Protein AF-A0A5S9M6S9-F1 (afdb_monomer_lite)

Secondary structure (DSSP, 8-state):
-EEEEEEEE-TTS-EEEEEEEEEEEEETTEEEEEEEEEEESS--HHHHT-----

Radius of gyration: 13.13 Å; chains: 1; bounding box: 29×16×38 Å

Organism: Bacillus safensis (NCBI:txid561879)

Foldseek 3Di:
DDKDWDWDADPVRDIAIKIKDWDFDDDPNDTPDIDIDIGGPDPDVVSRPPPDPD

pLDDT: mean 81.68, std 11.13, range [50.56, 96.88]

Structure (mmCIF, N/CA/C/O backbone):
data_AF-A0A5S9M6S9-F1
#
_entry.id   AF-A0A5S9M6S9-F1
#
loop_
_atom_site.group_PDB
_atom_site.id
_atom_site.type_symbol
_atom_site.label_atom_id
_atom_site.label_alt_id
_atom_site.label_comp_id
_atom_site.label_asym_id
_atom_site.label_entity_id
_atom_site.label_seq_id
_atom_site.pdbx_PDB_ins_code
_atom_site.Cartn_x
_atom_site.Cartn_y
_atom_site.Cartn_z
_atom_site.occupancy
_atom_site.B_iso_or_equiv
_atom_site.auth_seq_id
_atom_site.auth_comp_id
_atom_site.auth_asym_id
_atom_site.auth_atom_id
_atom_site.pdbx_PDB_model_num
ATOM 1 N N . MET A 1 1 ? -6.092 8.824 8.190 1.00 75.69 1 MET A N 1
ATOM 2 C CA . MET A 1 1 ? -5.541 8.695 6.828 1.00 75.69 1 MET A CA 1
ATOM 3 C C . MET A 1 1 ? -4.112 9.175 6.889 1.00 75.69 1 MET A C 1
ATOM 5 O O . MET A 1 1 ? -3.892 10.265 7.406 1.00 75.69 1 MET A O 1
ATOM 9 N N . PHE A 1 2 ? -3.178 8.346 6.446 1.00 85.69 2 PHE A N 1
ATOM 10 C CA . PHE A 1 2 ? -1.763 8.693 6.390 1.00 85.69 2 PHE A CA 1
ATOM 11 C C . PHE A 1 2 ? -1.307 8.626 4.936 1.00 85.69 2 PHE A C 1
ATOM 13 O O . PHE A 1 2 ? -1.717 7.715 4.218 1.00 85.69 2 PHE A O 1
ATOM 20 N N . SER A 1 3 ? -0.491 9.590 4.520 1.00 86.12 3 SER A N 1
ATOM 21 C CA . SER A 1 3 ? 0.053 9.661 3.166 1.00 86.12 3 SER A CA 1
ATOM 22 C C . SER A 1 3 ? 1.562 9.816 3.241 1.00 86.12 3 SER A C 1
ATOM 24 O O . SER A 1 3 ? 2.068 10.624 4.023 1.00 86.12 3 SER A O 1
ATOM 26 N N . PHE A 1 4 ? 2.262 9.030 2.434 1.00 85.75 4 PHE A N 1
ATOM 27 C CA . PHE A 1 4 ? 3.713 8.961 2.401 1.00 85.75 4 PHE A CA 1
ATOM 28 C C . PHE A 1 4 ? 4.176 8.973 0.950 1.00 85.75 4 PHE A C 1
ATOM 30 O O . PHE A 1 4 ? 3.603 8.272 0.119 1.00 85.75 4 PHE A O 1
ATOM 37 N N . THR A 1 5 ? 5.239 9.715 0.666 1.00 88.62 5 THR A N 1
ATOM 38 C CA . THR A 1 5 ? 5.995 9.560 -0.578 1.00 88.62 5 THR A CA 1
ATOM 39 C C . THR A 1 5 ? 7.221 8.723 -0.253 1.00 88.62 5 THR A C 1
ATOM 41 O O . THR A 1 5 ? 7.975 9.061 0.664 1.00 88.62 5 THR A O 1
ATOM 44 N N . VAL A 1 6 ? 7.405 7.616 -0.965 1.00 86.50 6 VAL A N 1
ATOM 45 C CA . VAL A 1 6 ? 8.509 6.680 -0.728 1.00 86.50 6 VAL A CA 1
ATOM 46 C C . VAL A 1 6 ? 9.314 6.472 -2.002 1.00 86.50 6 VAL A C 1
ATOM 48 O O . VAL A 1 6 ? 8.766 6.435 -3.103 1.00 86.50 6 VAL A O 1
ATOM 51 N N . HIS A 1 7 ? 10.630 6.346 -1.837 1.00 88.44 7 HIS A N 1
ATOM 52 C CA . HIS A 1 7 ? 11.523 5.926 -2.907 1.00 88.44 7 HIS A CA 1
ATOM 53 C C . HIS A 1 7 ? 11.564 4.400 -2.943 1.00 88.44 7 HIS A C 1
ATOM 55 O O . HIS A 1 7 ? 11.851 3.769 -1.924 1.00 88.4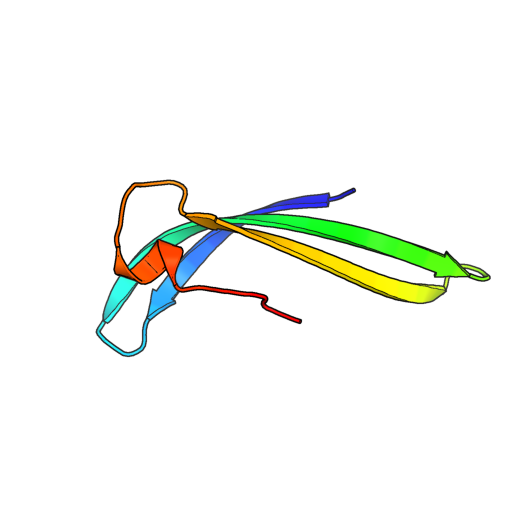4 7 HIS A O 1
ATOM 61 N N . VAL A 1 8 ? 11.282 3.819 -4.104 1.00 85.75 8 VAL A N 1
ATOM 62 C CA . VAL A 1 8 ? 11.321 2.373 -4.328 1.00 85.75 8 VAL A CA 1
ATOM 63 C C . VAL A 1 8 ? 12.414 2.017 -5.318 1.00 85.75 8 VAL A C 1
ATOM 65 O O . VAL A 1 8 ? 12.694 2.769 -6.249 1.00 85.75 8 VAL A O 1
ATOM 68 N N . GLU A 1 9 ? 13.009 0.852 -5.109 1.00 87.25 9 GLU A N 1
ATOM 69 C CA . GLU A 1 9 ? 13.975 0.239 -6.011 1.00 87.25 9 GLU A CA 1
ATOM 70 C C . GLU A 1 9 ? 13.450 -1.152 -6.371 1.00 87.25 9 GLU A C 1
ATOM 72 O O . GLU A 1 9 ? 13.111 -1.956 -5.498 1.00 87.25 9 GLU A O 1
ATOM 77 N N . LEU A 1 10 ? 13.307 -1.408 -7.667 1.00 80.44 10 LEU A N 1
ATOM 78 C CA . LEU A 1 10 ? 12.904 -2.692 -8.212 1.00 80.44 10 LEU A CA 1
ATOM 79 C C . LEU A 1 10 ? 14.123 -3.606 -8.306 1.00 80.44 10 LEU A C 1
ATOM 81 O O . LEU A 1 10 ? 15.251 -3.163 -8.503 1.00 80.44 10 LEU A O 1
ATOM 85 N N . ALA A 1 11 ? 13.887 -4.917 -8.275 1.00 83.00 11 ALA A N 1
ATOM 86 C CA . ALA A 1 11 ? 14.950 -5.902 -8.473 1.00 83.00 11 ALA A CA 1
ATOM 87 C C . ALA A 1 11 ? 15.637 -5.797 -9.853 1.00 83.00 11 ALA A C 1
ATOM 89 O O . ALA A 1 11 ? 16.737 -6.320 -10.020 1.00 83.00 11 ALA A O 1
ATOM 90 N N . SER A 1 12 ? 15.009 -5.135 -10.835 1.00 82.19 12 SER A N 1
ATOM 91 C CA . SER A 1 12 ? 15.621 -4.812 -12.132 1.00 82.19 12 SER A CA 1
ATOM 92 C C . SER A 1 12 ? 16.709 -3.734 -12.043 1.00 82.19 12 SER A C 1
ATOM 94 O O . SER A 1 12 ? 17.471 -3.580 -12.994 1.00 82.19 12 SER A O 1
ATOM 96 N N . GLY A 1 13 ? 16.799 -3.011 -10.921 1.00 82.12 13 GLY A N 1
ATOM 97 C CA . GLY A 1 13 ? 17.665 -1.844 -10.735 1.00 82.12 13 GLY A CA 1
ATOM 98 C C . GLY A 1 13 ? 17.001 -0.513 -11.105 1.00 82.12 13 GLY A C 1
ATOM 99 O O . GLY A 1 13 ? 17.603 0.538 -10.901 1.00 82.12 13 GLY A O 1
ATOM 100 N N . ASP A 1 14 ? 15.768 -0.538 -11.619 1.00 82.19 14 ASP A N 1
ATOM 101 C CA . ASP A 1 14 ? 14.974 0.673 -11.837 1.00 82.19 14 ASP A CA 1
ATOM 102 C C . ASP A 1 14 ? 14.391 1.169 -10.511 1.00 82.19 14 ASP A C 1
ATOM 104 O O . ASP A 1 14 ? 14.067 0.378 -9.625 1.00 82.19 14 ASP A O 1
ATOM 108 N N . GLY A 1 15 ? 14.202 2.476 -10.367 1.00 83.25 15 GLY A N 1
ATOM 109 C CA . GLY A 1 15 ? 13.646 3.052 -9.149 1.00 83.25 15 GLY A CA 1
ATOM 110 C C . GLY A 1 15 ? 12.895 4.345 -9.405 1.00 83.25 15 GLY A C 1
ATOM 111 O O . GLY A 1 15 ? 12.963 4.924 -10.489 1.00 83.25 15 GLY A O 1
ATOM 112 N N . GLY A 1 16 ? 12.157 4.794 -8.398 1.00 86.56 16 GLY A N 1
ATOM 113 C CA . GLY A 1 16 ? 11.432 6.052 -8.480 1.00 86.56 16 GLY A CA 1
ATOM 114 C C . GLY A 1 16 ? 10.579 6.340 -7.258 1.00 86.56 16 GLY A C 1
ATOM 115 O O . GLY A 1 16 ? 10.663 5.663 -6.233 1.00 86.56 16 GLY A O 1
ATOM 116 N N . LEU A 1 17 ? 9.765 7.384 -7.372 1.00 87.25 17 LEU A N 1
ATOM 117 C CA . LEU A 1 17 ? 8.882 7.832 -6.304 1.00 87.25 17 LEU A CA 1
ATOM 118 C C . LEU A 1 17 ? 7.467 7.295 -6.510 1.00 87.25 17 LEU A C 1
ATOM 120 O O . LEU A 1 17 ? 6.896 7.385 -7.601 1.00 87.25 17 LEU A O 1
ATOM 124 N N . ILE A 1 18 ? 6.887 6.784 -5.429 1.00 86.88 18 ILE A N 1
ATOM 125 C CA . ILE A 1 18 ? 5.472 6.427 -5.356 1.00 86.88 18 ILE A CA 1
ATOM 126 C C . ILE A 1 18 ? 4.831 7.131 -4.160 1.00 86.88 18 ILE A C 1
ATOM 128 O O . ILE A 1 18 ? 5.455 7.314 -3.112 1.00 86.88 18 ILE A O 1
ATOM 132 N N . ASP A 1 19 ? 3.569 7.497 -4.321 1.00 87.31 19 ASP A N 1
ATOM 133 C CA . ASP A 1 19 ? 2.712 7.983 -3.255 1.00 87.31 19 ASP A CA 1
ATOM 134 C C . ASP A 1 19 ? 1.871 6.819 -2.724 1.00 87.31 19 ASP A C 1
ATOM 136 O O . ASP A 1 19 ? 1.153 6.150 -3.471 1.00 87.31 19 ASP A O 1
ATOM 140 N N . VAL A 1 20 ? 1.950 6.585 -1.417 1.00 86.44 20 VAL A N 1
ATOM 141 C CA . VAL A 1 20 ? 1.185 5.561 -0.701 1.00 86.44 20 VAL A CA 1
ATOM 142 C C . VAL A 1 20 ? 0.241 6.258 0.264 1.00 86.44 20 VAL A C 1
ATOM 144 O O . VAL A 1 20 ? 0.661 7.031 1.126 1.00 86.44 20 VAL A O 1
ATOM 147 N N . THR A 1 21 ? -1.053 5.982 0.132 1.00 87.69 21 THR A N 1
ATOM 148 C CA . THR A 1 21 ? -2.073 6.420 1.087 1.00 87.69 21 THR A CA 1
ATOM 149 C C . THR A 1 21 ? -2.676 5.208 1.775 1.00 87.69 21 THR A C 1
ATOM 151 O O . THR A 1 21 ? -3.205 4.324 1.109 1.00 87.69 21 THR A O 1
ATOM 154 N N . ALA A 1 22 ? -2.628 5.194 3.107 1.00 88.62 22 ALA A N 1
ATOM 155 C CA . ALA A 1 22 ? -3.176 4.126 3.934 1.00 88.62 22 ALA A CA 1
ATOM 156 C C . ALA A 1 22 ? -4.327 4.637 4.814 1.00 88.62 22 ALA A C 1
ATOM 158 O O . ALA A 1 22 ? -4.247 5.684 5.484 1.00 88.62 22 ALA A O 1
ATOM 159 N N . LEU A 1 23 ? -5.413 3.868 4.833 1.00 90.94 23 LEU A N 1
ATOM 160 C CA . LEU A 1 23 ? -6.562 4.054 5.704 1.00 90.94 23 LEU A CA 1
ATOM 161 C C . LEU A 1 23 ? -6.641 2.892 6.694 1.00 90.94 23 LEU A C 1
ATOM 163 O O . LEU A 1 23 ? -6.895 1.752 6.323 1.00 90.94 23 LEU A O 1
ATOM 167 N N . PHE A 1 24 ? -6.476 3.207 7.977 1.00 91.88 24 PHE A N 1
ATOM 168 C CA . PHE A 1 24 ? -6.609 2.233 9.053 1.00 91.88 24 PHE A CA 1
ATOM 169 C C . PHE A 1 24 ? -7.994 2.322 9.687 1.00 91.88 24 PHE A C 1
ATOM 171 O O . PHE A 1 24 ? -8.413 3.399 10.118 1.00 91.88 24 PHE A O 1
ATOM 178 N N . THR A 1 25 ? -8.676 1.185 9.801 1.00 93.62 25 THR A N 1
ATOM 179 C CA . THR A 1 25 ? -9.839 1.050 10.686 1.00 93.62 25 THR A CA 1
ATOM 180 C C . THR A 1 25 ? -9.366 0.522 12.031 1.00 93.62 25 THR A C 1
ATOM 182 O O . THR A 1 25 ? -8.685 -0.506 12.092 1.00 93.62 25 THR A O 1
ATOM 185 N N . LEU A 1 26 ? -9.736 1.222 13.103 1.00 95.69 26 LEU A N 1
ATOM 186 C CA . LEU A 1 26 ? -9.378 0.864 14.470 1.00 95.69 26 LEU A CA 1
ATOM 187 C C . LEU A 1 26 ? -10.591 0.307 15.224 1.00 95.69 26 LEU A C 1
ATOM 189 O O . LEU A 1 26 ? -11.689 0.847 15.109 1.00 95.69 26 LEU A O 1
ATOM 193 N N . LEU A 1 27 ? -10.367 -0.716 16.045 1.00 96.69 27 LEU A N 1
ATOM 194 C CA . LEU A 1 27 ? -11.292 -1.183 17.078 1.00 96.69 27 LEU A CA 1
ATOM 195 C C . LEU A 1 27 ? -10.515 -1.301 18.390 1.00 96.69 27 LEU A C 1
ATOM 197 O O . LEU A 1 27 ? -9.474 -1.953 18.433 1.00 96.69 27 LEU A O 1
ATOM 201 N N . ASP A 1 28 ? -10.980 -0.621 19.437 1.00 96.88 28 ASP A N 1
ATOM 202 C CA . ASP A 1 28 ? -10.323 -0.576 20.754 1.00 96.88 28 ASP A CA 1
ATOM 203 C C . ASP A 1 28 ? -8.830 -0.197 20.687 1.00 96.88 28 ASP A C 1
ATOM 205 O O . ASP A 1 28 ? -7.975 -0.776 21.356 1.00 96.88 28 ASP A O 1
ATOM 209 N N . GLY A 1 29 ? -8.500 0.765 19.817 1.00 94.06 29 GLY A N 1
ATOM 210 C CA . GLY A 1 29 ? -7.128 1.232 19.595 1.00 94.06 29 GLY A CA 1
ATOM 211 C C . GLY A 1 29 ? -6.240 0.275 18.790 1.00 94.06 29 GLY A C 1
ATOM 212 O O . GLY A 1 29 ? -5.074 0.587 18.560 1.00 94.06 29 GLY A O 1
ATOM 213 N N . LYS A 1 30 ? -6.767 -0.867 18.332 1.00 94.62 30 LYS A N 1
ATOM 214 C CA . LYS A 1 30 ? -6.058 -1.837 17.486 1.00 94.62 30 LYS A CA 1
ATOM 215 C C . LYS A 1 30 ? -6.474 -1.691 16.029 1.00 94.62 30 LYS A C 1
ATOM 217 O O . LYS A 1 30 ? -7.651 -1.505 15.741 1.00 94.62 30 LYS A O 1
ATOM 222 N N . ILE A 1 31 ? -5.524 -1.826 15.108 1.00 94.56 31 ILE A N 1
ATOM 223 C CA . ILE A 1 31 ? -5.798 -1.856 13.666 1.00 94.56 31 ILE A CA 1
ATOM 224 C C . ILE A 1 31 ? -6.472 -3.186 13.316 1.00 94.56 31 ILE A C 1
ATOM 226 O O . ILE A 1 31 ? -5.895 -4.244 13.552 1.00 94.56 31 ILE A O 1
ATOM 230 N N . ILE A 1 32 ? -7.684 -3.126 12.757 1.00 95.56 32 ILE A N 1
ATOM 231 C CA . ILE A 1 32 ? -8.435 -4.303 12.278 1.00 95.56 32 ILE A CA 1
ATOM 232 C C . ILE A 1 32 ? -8.520 -4.384 10.751 1.00 95.56 32 ILE A C 1
ATOM 234 O O . ILE A 1 32 ? -8.855 -5.433 10.211 1.00 95.56 32 ILE A O 1
ATOM 238 N N . ARG A 1 33 ? -8.246 -3.276 10.054 1.00 91.00 33 ARG A N 1
ATOM 239 C CA . ARG A 1 33 ? -8.233 -3.195 8.590 1.00 91.00 33 ARG A CA 1
ATOM 240 C C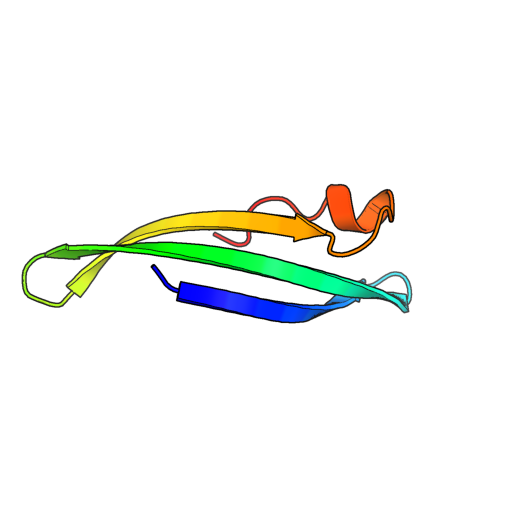 . ARG A 1 33 ? -7.249 -2.124 8.145 1.00 91.00 33 ARG A C 1
ATOM 242 O O . ARG A 1 33 ? -7.204 -1.055 8.757 1.00 91.00 33 ARG A O 1
ATOM 249 N N . CYS A 1 34 ? -6.513 -2.418 7.082 1.00 89.25 34 CYS A N 1
ATOM 250 C CA . CYS A 1 34 ? -5.711 -1.465 6.332 1.00 89.25 34 CYS A CA 1
ATOM 251 C C . CYS A 1 34 ? -6.203 -1.491 4.883 1.00 89.25 34 CYS A C 1
ATOM 253 O O . CYS A 1 34 ? -6.238 -2.561 4.280 1.00 89.25 34 CYS A O 1
ATOM 255 N N . ASP A 1 35 ? -6.620 -0.345 4.354 1.00 87.06 35 ASP A N 1
ATOM 256 C CA . ASP A 1 35 ? -6.854 -0.160 2.925 1.00 87.06 35 ASP A CA 1
ATOM 257 C C . ASP A 1 35 ? -5.757 0.747 2.380 1.00 87.06 35 ASP A C 1
ATOM 259 O O . ASP A 1 35 ? -5.571 1.865 2.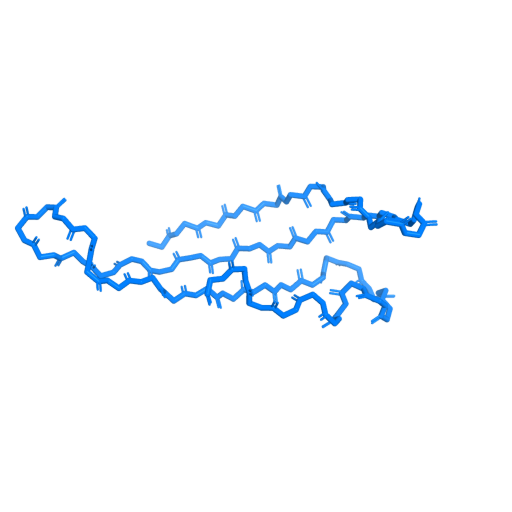871 1.00 87.06 35 ASP A O 1
ATOM 263 N N . GLU A 1 36 ? -5.042 0.277 1.365 1.00 84.19 36 GLU A N 1
ATOM 264 C CA . GLU A 1 36 ? -3.920 1.002 0.782 1.00 84.19 36 GLU A CA 1
ATOM 265 C C . GLU A 1 36 ? -4.168 1.329 -0.682 1.00 84.19 36 GLU A C 1
ATOM 267 O O . GLU A 1 36 ? -4.640 0.501 -1.466 1.00 84.19 36 GLU A O 1
ATOM 272 N N . LEU A 1 37 ? -3.804 2.556 -1.039 1.00 82.62 37 LEU A N 1
ATOM 273 C CA . LEU A 1 37 ? -3.764 3.039 -2.402 1.00 82.62 37 LEU A CA 1
ATOM 274 C C . LEU A 1 37 ? -2.341 3.488 -2.717 1.00 82.62 37 LEU A C 1
ATOM 276 O O . LEU A 1 37 ? -1.857 4.477 -2.163 1.00 82.62 37 LEU A O 1
ATOM 280 N N . THR A 1 38 ? -1.710 2.772 -3.638 1.00 83.88 38 THR A N 1
ATOM 281 C CA . THR A 1 38 ? -0.397 3.112 -4.182 1.00 83.88 38 THR A CA 1
ATOM 282 C C . THR A 1 38 ? -0.571 3.768 -5.542 1.00 83.88 38 THR A C 1
ATOM 284 O O . THR A 1 38 ? -1.381 3.324 -6.358 1.00 83.88 38 THR A O 1
ATOM 287 N N . ARG A 1 39 ? 0.188 4.833 -5.796 1.00 81.69 39 ARG A N 1
ATOM 288 C CA . ARG A 1 39 ? 0.211 5.529 -7.079 1.00 81.69 39 ARG A CA 1
ATOM 289 C C . ARG A 1 39 ? 1.637 5.931 -7.430 1.00 81.69 39 ARG A C 1
ATOM 291 O O . ARG A 1 39 ? 2.341 6.485 -6.595 1.00 81.69 39 ARG A O 1
ATOM 298 N N . ALA A 1 40 ? 2.051 5.706 -8.672 1.00 80.12 40 ALA A N 1
ATOM 299 C CA . ALA A 1 40 ? 3.312 6.246 -9.163 1.00 80.12 40 ALA A CA 1
ATOM 300 C C . ALA A 1 40 ? 3.265 7.783 -9.186 1.00 80.12 40 ALA A C 1
ATOM 302 O O . ALA A 1 40 ? 2.278 8.372 -9.639 1.00 80.12 40 ALA A O 1
ATOM 303 N N . HIS A 1 41 ? 4.323 8.425 -8.686 1.00 75.00 41 HIS A N 1
ATOM 304 C CA . HIS A 1 41 ? 4.429 9.886 -8.691 1.00 75.00 41 HIS A CA 1
ATOM 305 C C . HIS A 1 41 ? 4.669 10.420 -10.116 1.00 75.00 41 HIS A C 1
ATOM 307 O O . HIS A 1 41 ? 4.192 11.492 -10.485 1.00 75.00 41 HIS A O 1
ATOM 313 N N . GLU A 1 42 ? 5.347 9.623 -10.947 1.00 71.12 42 GLU A N 1
ATOM 314 C CA . GLU A 1 42 ? 5.622 9.893 -12.358 1.00 71.12 42 GLU A CA 1
ATOM 315 C C . GLU A 1 42 ? 4.972 8.826 -13.252 1.00 71.12 42 GLU A C 1
ATOM 317 O O . GLU A 1 42 ? 4.740 7.698 -12.815 1.00 71.12 42 GLU A O 1
ATOM 322 N N . LYS A 1 43 ? 4.692 9.165 -14.521 1.00 62.72 43 LYS A N 1
ATOM 323 C CA . LYS A 1 43 ? 4.246 8.190 -15.532 1.00 62.72 43 LYS A CA 1
ATOM 324 C C . LYS A 1 43 ? 5.403 7.261 -15.892 1.00 62.72 43 LYS A C 1
ATOM 326 O O . LYS A 1 43 ? 6.080 7.460 -16.898 1.00 62.72 43 LYS A O 1
ATOM 331 N N . HIS A 1 44 ? 5.631 6.267 -15.050 1.00 66.25 44 HIS A N 1
ATOM 332 C CA . HIS A 1 44 ? 6.595 5.208 -15.278 1.00 66.25 44 HIS A CA 1
ATOM 333 C C . HIS A 1 44 ? 5.831 3.885 -15.314 1.00 66.25 44 HIS A C 1
ATOM 335 O O . HIS A 1 44 ? 5.353 3.425 -14.279 1.00 66.25 44 HIS A O 1
ATOM 341 N N . GLU A 1 45 ? 5.705 3.283 -16.502 1.00 66.38 45 GLU A N 1
ATOM 342 C CA . GLU A 1 45 ? 4.827 2.124 -16.754 1.00 66.38 45 GLU A CA 1
ATOM 343 C C . GLU A 1 45 ? 5.041 0.983 -15.748 1.00 66.38 45 GLU A C 1
ATOM 345 O O . GLU A 1 45 ? 4.079 0.381 -15.284 1.00 66.38 45 GLU A O 1
ATOM 350 N N . MET A 1 46 ? 6.288 0.728 -15.330 1.00 67.50 46 MET A N 1
ATOM 351 C CA . MET A 1 46 ? 6.578 -0.289 -14.311 1.00 67.50 46 MET A CA 1
ATOM 352 C C . MET A 1 46 ? 6.128 0.099 -12.895 1.00 67.50 46 MET A C 1
ATOM 354 O O . MET A 1 46 ? 5.669 -0.766 -12.153 1.00 67.50 46 MET A O 1
ATOM 358 N N . LEU A 1 47 ? 6.208 1.375 -12.504 1.00 68.75 47 LEU A N 1
ATOM 359 C CA . LEU A 1 47 ? 5.786 1.812 -11.167 1.00 68.75 47 LEU A CA 1
ATOM 360 C C . LEU A 1 47 ? 4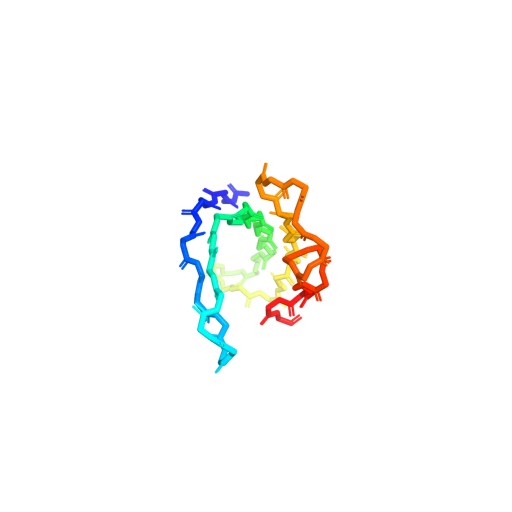.259 1.861 -11.048 1.00 68.75 47 LEU A C 1
ATOM 362 O O . LEU A 1 47 ? 3.727 1.676 -9.959 1.00 68.75 47 LEU A O 1
ATOM 366 N N . GLU A 1 48 ? 3.543 2.046 -12.161 1.00 69.31 48 GLU A N 1
ATOM 367 C CA . GLU A 1 48 ? 2.079 1.934 -12.192 1.00 69.31 48 GLU A CA 1
ATOM 368 C C . GLU A 1 48 ? 1.595 0.500 -11.912 1.00 69.31 48 GLU A C 1
ATOM 370 O O . GLU A 1 48 ? 0.464 0.312 -11.466 1.00 69.31 48 GLU A O 1
ATOM 375 N N . THR A 1 49 ? 2.455 -0.509 -12.111 1.00 69.31 49 THR A N 1
ATOM 376 C CA . THR A 1 49 ? 2.153 -1.915 -11.787 1.00 69.31 49 THR A CA 1
ATOM 377 C C . THR A 1 49 ? 2.456 -2.307 -10.342 1.00 69.31 49 THR A C 1
ATOM 379 O O . THR A 1 49 ? 2.118 -3.424 -9.947 1.00 69.31 49 THR A O 1
ATOM 382 N N . LEU A 1 50 ? 3.043 -1.41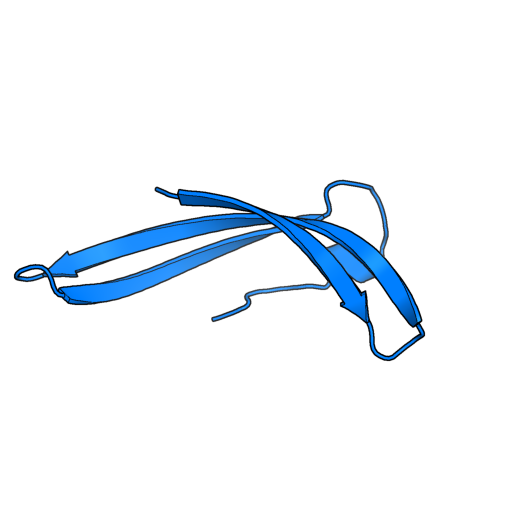0 -9.535 1.00 69.12 50 LEU A N 1
ATOM 383 C CA . LEU A 1 50 ? 3.209 -1.605 -8.090 1.00 69.12 50 LEU A CA 1
ATOM 384 C C . LEU A 1 50 ? 1.838 -1.510 -7.400 1.00 69.12 50 LEU A C 1
ATOM 386 O O . LEU A 1 50 ? 1.474 -0.502 -6.795 1.00 69.12 50 LEU A O 1
ATOM 390 N N . GLY A 1 51 ? 1.045 -2.569 -7.546 1.00 62.16 51 GLY A N 1
ATOM 391 C CA . GLY A 1 51 ? -0.230 -2.759 -6.868 1.00 62.16 51 GLY A CA 1
ATOM 392 C C . GLY A 1 51 ? -0.037 -3.252 -5.435 1.00 62.16 51 GLY A C 1
ATOM 393 O O . GLY A 1 51 ? 0.875 -4.029 -5.181 1.00 62.16 51 GLY A O 1
ATOM 394 N N . HIS A 1 52 ? -0.918 -2.766 -4.550 1.00 56.03 52 HIS A N 1
ATOM 395 C CA . HIS A 1 52 ? -1.186 -3.156 -3.155 1.00 56.03 52 HIS A CA 1
ATOM 396 C C . HIS A 1 52 ? -0.007 -3.754 -2.367 1.00 56.03 52 HIS A C 1
ATOM 398 O O . HIS A 1 52 ? 0.384 -4.900 -2.568 1.00 56.03 52 HIS A O 1
ATOM 404 N N . ILE A 1 53 ? 0.517 -2.991 -1.403 1.00 58.53 53 ILE A N 1
ATOM 405 C CA . ILE A 1 53 ? 1.586 -3.459 -0.506 1.00 58.53 53 ILE A CA 1
ATOM 406 C C . ILE A 1 53 ? 1.025 -4.403 0.589 1.00 58.53 53 ILE A C 1
ATOM 408 O O . ILE A 1 53 ? 1.805 -5.104 1.236 1.00 58.53 53 ILE A O 1
ATOM 412 N N . CYS A 1 54 ? -0.305 -4.502 0.738 1.00 50.56 54 CYS A N 1
ATOM 413 C CA . CYS A 1 54 ? -0.988 -5.301 1.764 1.00 50.56 54 CYS A CA 1
ATOM 414 C C . CYS A 1 54 ? -2.086 -6.219 1.217 1.00 50.56 54 CYS A C 1
ATOM 416 O O . CYS A 1 54 ? -2.873 -5.762 0.356 1.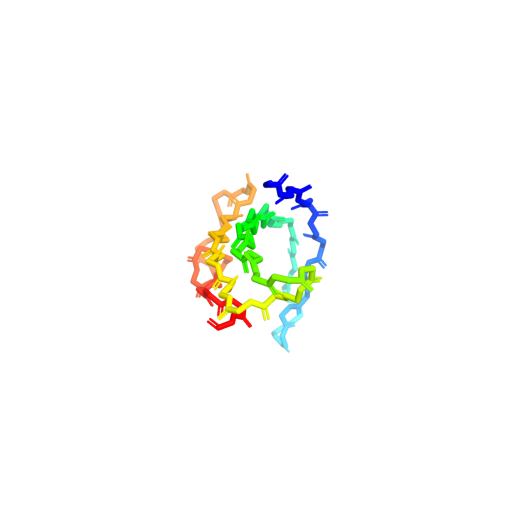00 50.56 54 CYS A O 1
#

Sequence (54 aa):
MFSFTVHVELASGDGGLIDVTALFTLLDGKIIRCDELTRAHEKHEMLETLGHIC